Protein AF-A0A5A5RX86-F1 (afdb_monomer_lite)

Organism: NCBI:txid2303983

Radius of gyration: 12.17 Å; chains: 1; bounding box: 31×23×31 Å

Sequence (71 aa):
MDLQALKWTKNVRRNDGTWAYREYKVSNSFKLAWKDDEVNANKPEKDSLILLRQRGYVTHLVKVLDCKAER

Secondary structure (DSSP, 8-state):
--GGGEEEEEE---SSSPPTTTTPPTT---PPPP-S-HHHHTSSPTT-EEEEEETTEEEEEEE-S--PPP-

Foldseek 3Di:
DDCVLAPAEDEDDDPVPDDPPPVDDPPDDDDDDDDPDLPVLLPRDAQHWYFYDYPRDGDDIDGHHDRDDDD

Structure (mmCIF, N/CA/C/O backbone):
data_AF-A0A5A5RX86-F1
#
_entry.id   AF-A0A5A5RX86-F1
#
loop_
_atom_site.group_PDB
_atom_site.id
_atom_site.type_symbol
_atom_site.label_atom_id
_atom_site.label_alt_id
_atom_site.label_comp_id
_atom_site.label_asym_id
_atom_site.label_entity_id
_atom_site.label_seq_id
_atom_site.pdbx_PDB_ins_code
_atom_site.Cartn_x
_at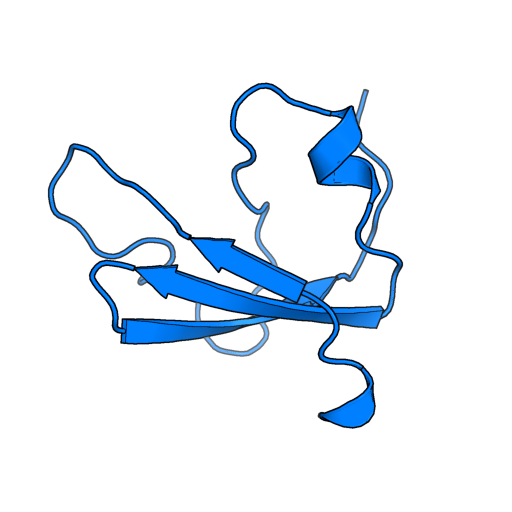om_site.Cartn_y
_atom_site.Cartn_z
_atom_site.occupancy
_atom_site.B_iso_or_equiv
_atom_site.auth_seq_id
_atom_site.auth_comp_id
_atom_site.auth_asym_id
_atom_site.auth_atom_id
_atom_site.pdbx_PDB_model_num
ATOM 1 N N . MET A 1 1 ? -13.007 -5.174 1.529 1.00 71.88 1 MET A N 1
ATOM 2 C CA . MET A 1 1 ? -12.196 -4.084 2.114 1.00 71.88 1 MET A CA 1
ATOM 3 C C . MET A 1 1 ? -13.036 -2.822 2.026 1.00 71.88 1 MET A C 1
ATOM 5 O O . MET A 1 1 ? -13.609 -2.611 0.966 1.00 71.88 1 MET A O 1
ATOM 9 N N . ASP A 1 2 ? -13.175 -2.052 3.103 1.00 85.19 2 ASP A N 1
ATOM 10 C CA . ASP A 1 2 ? -13.946 -0.802 3.085 1.00 85.19 2 ASP A CA 1
ATOM 11 C C . ASP A 1 2 ? -13.067 0.355 2.593 1.00 85.19 2 ASP A C 1
ATOM 13 O O . ASP A 1 2 ? -12.095 0.726 3.250 1.00 85.19 2 ASP A O 1
ATOM 17 N N . LEU A 1 3 ? -13.387 0.905 1.420 1.00 88.31 3 LEU A N 1
ATOM 18 C CA . LEU A 1 3 ? -12.609 1.981 0.804 1.00 88.31 3 LEU A CA 1
ATOM 19 C C . LEU A 1 3 ? -12.807 3.340 1.488 1.00 88.31 3 LEU A C 1
ATOM 21 O O . LEU A 1 3 ? -12.004 4.237 1.245 1.00 88.31 3 LEU A O 1
ATOM 25 N N . GLN A 1 4 ? -13.792 3.496 2.380 1.00 92.06 4 GLN A N 1
ATOM 26 C CA . GLN A 1 4 ? -13.936 4.717 3.185 1.00 92.06 4 GLN A CA 1
ATOM 27 C C . GLN A 1 4 ? -12.735 4.940 4.120 1.00 92.06 4 GLN A C 1
ATOM 29 O O . GLN A 1 4 ? -12.425 6.072 4.487 1.00 92.06 4 GLN A O 1
ATOM 34 N N . ALA A 1 5 ? -12.002 3.872 4.454 1.00 91.06 5 ALA A N 1
ATOM 35 C CA . ALA A 1 5 ? -10.772 3.938 5.240 1.00 91.06 5 ALA A CA 1
ATOM 36 C C . ALA A 1 5 ? -9.530 4.362 4.423 1.00 91.06 5 ALA A C 1
ATOM 38 O O . ALA A 1 5 ? -8.428 4.453 4.975 1.00 91.06 5 ALA A O 1
ATOM 39 N N . LEU A 1 6 ? -9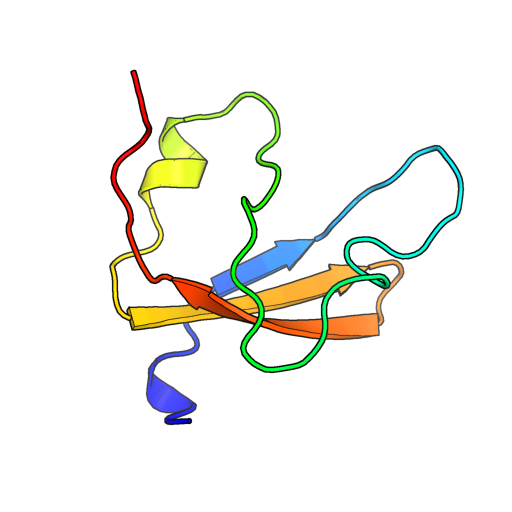.669 4.631 3.118 1.00 94.44 6 LEU A N 1
ATOM 40 C CA . LEU A 1 6 ? -8.586 5.139 2.279 1.00 94.44 6 LEU A CA 1
ATOM 41 C C . LEU A 1 6 ? -8.312 6.616 2.552 1.00 94.44 6 LEU A C 1
ATOM 43 O O . LEU A 1 6 ? -8.910 7.509 1.961 1.00 94.44 6 LEU A O 1
ATOM 47 N N . LYS A 1 7 ? -7.343 6.851 3.437 1.00 92.19 7 LYS A N 1
ATOM 48 C CA . LYS A 1 7 ? -6.918 8.190 3.864 1.00 92.19 7 LYS A CA 1
ATOM 49 C C . LYS A 1 7 ? -5.513 8.556 3.392 1.00 92.19 7 LYS A C 1
ATOM 51 O O . LYS A 1 7 ? -5.119 9.715 3.474 1.00 92.19 7 LYS A O 1
ATOM 56 N N . TRP A 1 8 ? -4.749 7.582 2.891 1.00 93.75 8 TRP A N 1
ATOM 57 C CA . TRP A 1 8 ? -3.324 7.758 2.638 1.00 93.75 8 TRP A CA 1
ATOM 58 C C . TRP A 1 8 ? -2.913 7.337 1.237 1.00 93.75 8 TRP A C 1
ATOM 60 O O . TRP A 1 8 ? -3.408 6.370 0.655 1.00 93.75 8 TRP A O 1
ATOM 70 N N . THR A 1 9 ? -1.895 8.021 0.729 1.00 94.06 9 THR A N 1
ATOM 71 C CA . THR A 1 9 ? -1.146 7.572 -0.434 1.00 94.06 9 THR A CA 1
ATOM 72 C C . THR A 1 9 ? 0.344 7.679 -0.169 1.00 94.06 9 THR A C 1
ATOM 74 O O . THR A 1 9 ? 0.814 8.644 0.432 1.00 94.06 9 THR A O 1
ATOM 77 N N . LYS A 1 10 ? 1.100 6.693 -0.648 1.00 91.88 10 LYS A N 1
ATOM 78 C CA . LYS A 1 10 ? 2.553 6.667 -0.556 1.00 91.88 10 LYS A CA 1
ATOM 79 C C . LYS A 1 10 ? 3.155 6.446 -1.928 1.00 91.88 10 LYS A C 1
ATOM 81 O O . LYS A 1 10 ? 2.847 5.470 -2.606 1.00 91.88 10 LYS A O 1
ATOM 86 N N . ASN A 1 11 ? 4.045 7.349 -2.318 1.00 92.06 11 ASN A N 1
ATOM 87 C CA . ASN A 1 11 ? 4.871 7.155 -3.497 1.00 92.06 11 ASN A CA 1
ATOM 88 C C . ASN A 1 11 ? 6.115 6.346 -3.113 1.00 92.06 11 ASN A C 1
ATOM 90 O O . ASN A 1 11 ? 6.912 6.786 -2.284 1.00 92.06 11 ASN A O 1
ATOM 94 N N . VAL A 1 12 ? 6.276 5.173 -3.711 1.00 91.69 12 VAL A N 1
ATOM 95 C CA . VAL A 1 12 ? 7.416 4.288 -3.501 1.00 91.69 12 VAL A CA 1
ATOM 96 C C . VAL A 1 12 ? 8.463 4.578 -4.570 1.00 91.69 12 VAL A C 1
ATOM 98 O O . VAL A 1 12 ? 8.193 4.502 -5.770 1.00 91.69 12 V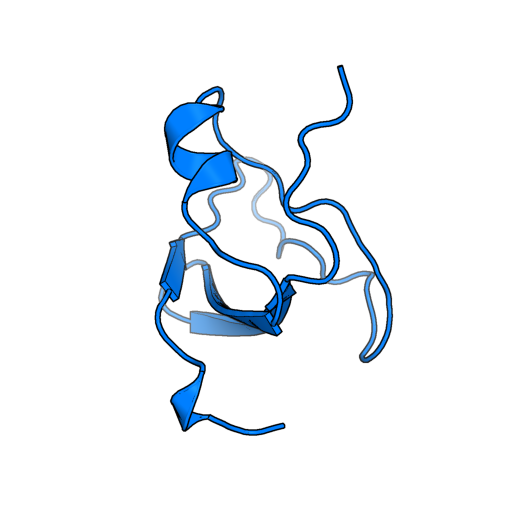AL A O 1
ATOM 101 N N . ARG A 1 13 ? 9.673 4.930 -4.128 1.00 88.25 13 ARG A N 1
ATOM 102 C CA . ARG A 1 13 ? 10.828 5.175 -4.995 1.00 88.25 13 ARG A CA 1
ATOM 103 C C . ARG A 1 13 ? 11.865 4.086 -4.747 1.00 88.25 13 ARG A C 1
ATOM 105 O O . ARG A 1 13 ? 12.274 3.886 -3.609 1.00 88.25 13 ARG A O 1
ATOM 112 N N . ARG A 1 14 ? 12.280 3.401 -5.812 1.00 85.75 14 ARG A N 1
ATOM 113 C CA . ARG A 1 14 ? 13.402 2.457 -5.807 1.00 85.75 14 ARG A CA 1
ATOM 114 C C . ARG A 1 14 ? 14.420 2.887 -6.855 1.00 85.75 14 ARG A C 1
ATOM 116 O O . ARG A 1 14 ? 14.026 3.289 -7.949 1.00 85.75 14 ARG A O 1
ATOM 123 N N . ASN A 1 15 ? 15.703 2.775 -6.521 1.00 84.56 15 ASN A N 1
ATOM 124 C CA . ASN A 1 15 ? 16.806 3.145 -7.416 1.00 84.56 15 ASN A CA 1
ATOM 125 C C . ASN A 1 15 ? 17.216 1.997 -8.354 1.00 84.56 15 ASN A C 1
ATOM 127 O O . ASN A 1 15 ? 17.859 2.235 -9.366 1.00 84.56 15 ASN A O 1
ATOM 131 N N . ASP A 1 16 ? 16.810 0.765 -8.043 1.00 88.44 16 ASP A N 1
ATOM 132 C CA . ASP A 1 16 ? 17.155 -0.458 -8.784 1.00 88.44 16 ASP A CA 1
ATOM 133 C C . ASP A 1 16 ? 16.256 -0.727 -10.004 1.00 88.44 16 ASP A C 1
ATOM 135 O O . ASP A 1 16 ? 16.390 -1.736 -10.687 1.00 88.44 16 ASP A O 1
ATOM 139 N N . GLY A 1 17 ? 15.293 0.155 -10.267 1.00 84.62 17 GLY A N 1
ATOM 140 C CA . GLY A 1 17 ? 14.386 0.014 -11.395 1.00 84.62 17 GLY A CA 1
ATOM 141 C C . GLY A 1 17 ? 13.311 -1.077 -11.244 1.00 84.62 17 GLY A C 1
ATOM 142 O O . GLY A 1 17 ? 12.535 -1.279 -12.184 1.00 84.62 17 GLY A O 1
ATOM 143 N N . THR A 1 18 ? 13.206 -1.738 -10.093 1.00 90.31 18 THR A N 1
ATOM 144 C CA . THR A 1 18 ? 12.245 -2.828 -9.856 1.00 90.31 18 THR A CA 1
ATOM 145 C C . THR A 1 18 ? 10.938 -2.331 -9.236 1.00 90.31 18 THR A C 1
ATOM 147 O O . THR A 1 18 ? 10.870 -1.229 -8.691 1.00 90.31 18 THR A O 1
ATOM 150 N N . TRP A 1 19 ? 9.875 -3.137 -9.319 1.00 91.12 19 TRP A N 1
ATOM 151 C CA . TRP A 1 19 ? 8.606 -2.871 -8.635 1.00 91.12 19 TRP A CA 1
ATOM 152 C C . TRP A 1 19 ? 8.697 -3.282 -7.169 1.00 91.12 19 TRP A C 1
ATOM 154 O O . TRP A 1 19 ? 9.014 -4.431 -6.869 1.00 91.12 19 TRP A O 1
ATOM 164 N N . ALA A 1 20 ? 8.399 -2.355 -6.260 1.00 91.38 20 ALA A N 1
ATOM 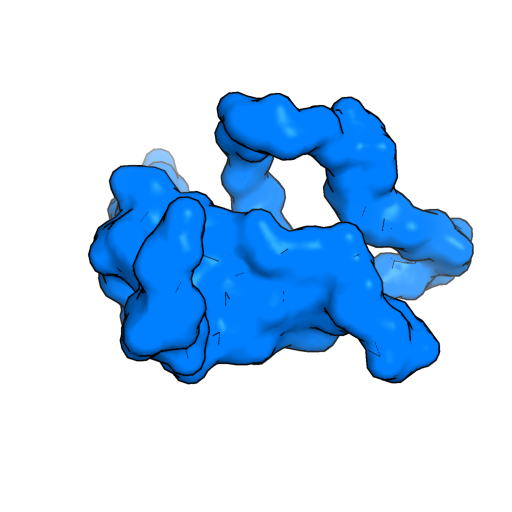165 C CA . ALA A 1 20 ? 8.393 -2.656 -4.838 1.00 91.38 20 ALA A CA 1
ATOM 166 C C . ALA A 1 20 ? 7.299 -3.667 -4.475 1.00 91.38 20 ALA A C 1
ATOM 168 O O . ALA A 1 20 ? 6.186 -3.591 -4.999 1.00 91.38 20 ALA A O 1
ATOM 169 N N . TYR A 1 21 ? 7.619 -4.546 -3.523 1.00 92.38 21 TYR A N 1
ATOM 170 C CA . TYR A 1 21 ? 6.706 -5.512 -2.909 1.00 92.38 21 TYR A CA 1
ATOM 171 C C . TYR A 1 21 ? 6.093 -6.539 -3.874 1.00 92.38 21 TYR A C 1
ATOM 173 O O . TYR A 1 21 ? 5.110 -7.187 -3.528 1.00 92.38 21 TYR A O 1
ATOM 181 N N . ARG A 1 22 ? 6.664 -6.717 -5.072 1.00 91.12 22 ARG A N 1
ATOM 182 C CA . ARG A 1 22 ? 6.161 -7.645 -6.102 1.00 91.12 22 ARG A CA 1
ATOM 183 C C . ARG A 1 22 ? 6.073 -9.096 -5.610 1.00 91.12 22 ARG A C 1
ATOM 185 O O . ARG A 1 22 ? 5.274 -9.875 -6.121 1.00 91.12 22 ARG A O 1
ATOM 192 N N . GLU A 1 23 ? 6.922 -9.468 -4.666 1.00 91.69 23 GLU A N 1
ATOM 193 C CA . GLU A 1 23 ? 7.000 -10.788 -4.052 1.00 91.69 23 GLU A CA 1
ATOM 194 C C . GLU A 1 23 ? 5.859 -11.071 -3.059 1.00 91.69 23 GLU A C 1
ATOM 196 O O . GLU A 1 23 ? 5.592 -12.235 -2.746 1.00 91.69 23 GLU A O 1
ATOM 201 N N . TYR A 1 24 ? 5.156 -10.037 -2.583 1.00 91.19 24 TYR A N 1
ATOM 202 C CA . TYR A 1 24 ? 4.075 -10.184 -1.614 1.00 91.19 24 TYR A CA 1
ATOM 203 C C . TYR A 1 24 ? 2.727 -10.364 -2.314 1.00 91.19 24 TYR A C 1
ATOM 205 O O . TYR A 1 24 ? 2.319 -9.573 -3.162 1.00 91.19 24 TYR A O 1
ATOM 213 N N . LYS A 1 25 ? 2.012 -11.425 -1.938 1.00 88.94 25 LYS A N 1
ATOM 214 C CA . LYS A 1 25 ? 0.660 -11.714 -2.423 1.00 88.94 25 LYS A CA 1
ATOM 215 C C . LYS A 1 25 ? -0.390 -11.043 -1.537 1.00 88.94 25 LYS A C 1
ATOM 217 O O . LYS A 1 25 ? -0.093 -10.555 -0.448 1.00 88.94 25 LYS A O 1
ATOM 222 N N . VAL A 1 26 ? -1.641 -11.056 -1.998 1.00 85.25 26 VAL A N 1
ATOM 223 C CA . VAL A 1 26 ? -2.797 -10.662 -1.179 1.00 85.25 26 VAL A CA 1
ATOM 224 C C . VAL A 1 26 ? -2.764 -11.438 0.142 1.00 85.25 26 VAL A C 1
ATOM 226 O O . VAL A 1 26 ? -2.496 -12.637 0.141 1.00 85.25 26 VAL A O 1
ATOM 229 N N . SER A 1 27 ? -3.019 -10.739 1.249 1.00 85.62 27 SER A N 1
ATOM 230 C CA . SER A 1 27 ? -2.955 -11.250 2.630 1.00 85.62 27 SER A CA 1
ATOM 231 C C . SER A 1 27 ? -1.553 -11.463 3.213 1.00 85.62 27 SER A C 1
ATOM 233 O O . SER A 1 27 ? -1.454 -11.788 4.394 1.00 85.62 27 SER A O 1
ATOM 235 N N . ASN A 1 28 ? -0.474 -11.231 2.457 1.00 91.31 28 ASN A N 1
ATOM 236 C CA . ASN A 1 28 ? 0.863 -11.212 3.046 1.00 91.31 28 ASN A CA 1
ATOM 237 C C . ASN A 1 28 ? 1.070 -9.931 3.863 1.00 91.31 28 ASN A C 1
ATOM 239 O O . ASN A 1 28 ? 0.829 -8.822 3.380 1.00 91.31 28 ASN A O 1
ATOM 243 N N . SER A 1 29 ? 1.594 -10.089 5.074 1.00 90.50 29 SER A N 1
ATOM 244 C CA . SER A 1 29 ? 2.055 -8.978 5.906 1.00 90.50 29 SER A CA 1
ATOM 245 C C . SER A 1 29 ? 3.501 -8.634 5.571 1.00 90.50 29 SER A C 1
ATOM 247 O O . SER A 1 29 ? 4.339 -9.523 5.423 1.00 90.50 29 SER A O 1
ATOM 249 N N . PHE A 1 30 ? 3.809 -7.343 5.477 1.00 90.25 30 PHE A N 1
ATOM 250 C CA . PHE A 1 30 ? 5.169 -6.860 5.261 1.00 90.25 30 PHE A CA 1
ATOM 251 C C . PHE A 1 30 ? 5.380 -5.495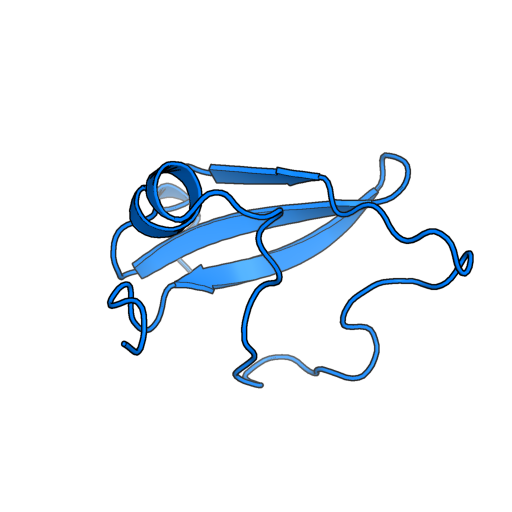 5.913 1.00 90.25 30 PHE A C 1
ATOM 253 O O . PHE A 1 30 ? 4.429 -4.748 6.154 1.00 90.25 30 PHE A O 1
ATOM 260 N N . LYS A 1 31 ? 6.644 -5.154 6.177 1.00 87.75 31 LYS A N 1
ATOM 261 C CA . LYS A 1 31 ? 7.021 -3.831 6.682 1.00 87.75 31 LYS A CA 1
ATOM 262 C C . LYS A 1 31 ? 7.106 -2.844 5.523 1.00 87.75 31 LYS A C 1
ATOM 264 O O . LYS A 1 31 ? 7.853 -3.046 4.567 1.00 87.75 31 LYS A O 1
ATOM 269 N N . LEU A 1 32 ? 6.339 -1.763 5.612 1.00 88.75 32 LEU A N 1
ATOM 270 C CA . LEU A 1 32 ? 6.382 -0.694 4.623 1.00 88.75 32 LEU A CA 1
ATOM 271 C C . LEU A 1 32 ? 7.631 0.162 4.863 1.00 88.75 32 LEU A C 1
ATOM 273 O O . LEU A 1 32 ? 7.750 0.797 5.904 1.00 88.75 32 LEU A O 1
ATOM 277 N N . ALA A 1 33 ? 8.540 0.229 3.893 1.00 85.12 33 ALA A N 1
ATOM 278 C CA . ALA A 1 33 ? 9.734 1.064 3.990 1.00 85.12 33 ALA A CA 1
ATOM 279 C C . ALA A 1 33 ? 9.355 2.553 4.055 1.00 85.12 33 ALA A C 1
ATOM 281 O O . ALA A 1 33 ? 8.756 3.096 3.119 1.00 85.12 33 ALA A O 1
ATOM 282 N N . TRP A 1 34 ? 9.677 3.225 5.158 1.00 81.25 34 TRP A N 1
ATOM 283 C CA . TRP A 1 34 ? 9.595 4.679 5.316 1.00 81.25 34 TRP A CA 1
ATOM 284 C C . TRP A 1 34 ? 10.989 5.274 5.151 1.00 81.25 34 TRP A C 1
ATOM 286 O O . TRP A 1 34 ? 11.971 4.664 5.549 1.00 81.25 34 TRP A O 1
ATOM 296 N N . LYS A 1 35 ? 11.080 6.436 4.503 1.00 71.38 35 LYS A N 1
ATOM 297 C CA . LYS A 1 35 ? 12.353 7.138 4.358 1.00 71.38 35 LYS A CA 1
ATOM 298 C C . LYS A 1 35 ? 12.618 7.872 5.668 1.00 71.38 35 LYS A C 1
ATOM 300 O O . LYS A 1 35 ? 11.950 8.875 5.871 1.00 71.38 35 LYS A O 1
ATOM 305 N N . ASP A 1 36 ? 13.500 7.332 6.508 1.00 62.78 36 ASP A N 1
ATOM 306 C CA . ASP A 1 36 ? 14.160 7.912 7.701 1.00 62.78 36 ASP A CA 1
ATOM 307 C C . ASP A 1 36 ? 13.312 8.782 8.657 1.00 62.78 36 ASP A C 1
ATOM 309 O O . ASP A 1 36 ? 13.847 9.520 9.475 1.00 62.78 36 ASP A O 1
ATOM 313 N N . ASP A 1 37 ? 11.987 8.719 8.560 1.00 71.88 37 ASP A N 1
ATOM 314 C CA . ASP A 1 37 ? 11.072 9.658 9.195 1.00 71.88 37 ASP A CA 1
ATOM 315 C C . ASP A 1 37 ? 9.999 8.880 9.956 1.00 71.88 37 ASP A C 1
ATOM 317 O O . ASP A 1 37 ? 8.918 8.561 9.440 1.00 71.88 37 ASP A O 1
ATOM 321 N N . GLU A 1 38 ? 10.339 8.551 11.202 1.00 75.31 38 GLU A N 1
ATOM 322 C CA . GLU A 1 38 ? 9.435 7.918 12.162 1.00 75.31 38 GLU A CA 1
ATOM 323 C C . GLU A 1 38 ? 8.150 8.729 12.354 1.00 75.31 38 GLU A C 1
ATOM 325 O O . GLU A 1 38 ? 7.075 8.153 12.522 1.00 75.31 38 GLU A O 1
ATOM 330 N N . VAL A 1 39 ? 8.218 10.063 12.271 1.00 81.19 39 VAL A N 1
ATOM 331 C CA . VAL A 1 39 ? 7.046 10.931 12.446 1.00 81.19 39 VAL A CA 1
ATOM 332 C C . VAL A 1 39 ? 6.017 10.639 11.363 1.00 81.19 39 VAL A C 1
ATOM 334 O O . VAL A 1 39 ? 4.836 10.483 11.662 1.00 81.19 39 VAL A O 1
ATOM 337 N N . ASN A 1 40 ? 6.447 10.515 10.107 1.00 80.50 40 ASN A N 1
ATOM 338 C CA . ASN A 1 40 ? 5.554 10.148 9.010 1.00 80.50 40 ASN A CA 1
ATOM 339 C C . ASN A 1 40 ? 5.097 8.686 9.075 1.00 80.50 40 ASN A C 1
ATOM 341 O O . ASN A 1 40 ? 3.951 8.402 8.719 1.00 80.50 40 ASN A O 1
ATOM 345 N N . ALA A 1 41 ? 5.960 7.780 9.541 1.00 83.00 41 ALA A N 1
ATOM 346 C CA . ALA A 1 41 ? 5.619 6.370 9.704 1.00 83.00 41 ALA A CA 1
ATOM 347 C C . ALA A 1 41 ? 4.518 6.131 10.747 1.00 83.00 41 ALA A C 1
ATOM 349 O O . ALA A 1 41 ? 3.718 5.214 10.576 1.00 83.00 41 ALA A O 1
ATOM 350 N N . ASN A 1 42 ? 4.442 6.989 11.766 1.00 84.12 42 ASN A N 1
ATOM 351 C CA . ASN A 1 42 ? 3.466 6.905 12.853 1.00 84.12 42 ASN A CA 1
ATOM 352 C C . ASN A 1 42 ? 2.124 7.601 12.553 1.00 84.12 42 ASN A C 1
ATOM 354 O O . ASN A 1 42 ? 1.201 7.507 13.358 1.00 84.12 42 ASN A O 1
ATOM 358 N N . LYS A 1 43 ? 1.983 8.310 11.422 1.00 87.19 43 LYS A N 1
ATOM 359 C CA . LYS A 1 43 ? 0.723 8.995 11.068 1.00 87.19 43 LYS A CA 1
ATOM 360 C C . LYS A 1 43 ? -0.429 8.042 10.724 1.00 87.19 43 LYS A C 1
ATOM 362 O O . LYS A 1 43 ? -1.553 8.334 11.128 1.00 87.19 43 LYS A O 1
ATOM 367 N N . PRO A 1 44 ? -0.223 6.960 9.947 1.00 90.69 44 PRO A N 1
ATOM 368 C CA . PRO A 1 44 ? -1.315 6.060 9.612 1.00 90.69 44 PRO A CA 1
ATOM 369 C C . PRO A 1 44 ? -1.787 5.275 10.836 1.00 90.69 44 PRO A C 1
ATOM 371 O O . PRO A 1 44 ? -1.033 4.515 11.437 1.00 90.69 44 PRO A O 1
ATOM 374 N N . GLU A 1 45 ? -3.062 5.429 11.167 1.00 91.00 45 GLU A N 1
ATOM 375 C CA . GLU A 1 45 ? -3.708 4.688 12.247 1.00 91.00 45 GLU A CA 1
ATOM 376 C C . GLU A 1 45 ? -3.976 3.239 11.834 1.00 91.00 45 GLU A C 1
ATOM 378 O O . GLU A 1 45 ? -4.136 2.935 10.643 1.00 91.00 45 GLU A O 1
ATOM 383 N N . LYS A 1 46 ? -4.108 2.352 12.826 1.00 91.19 46 LYS A N 1
ATOM 384 C CA . LYS A 1 46 ? -4.594 0.986 12.618 1.00 91.19 46 LYS A CA 1
ATOM 385 C C . LYS A 1 46 ? -5.865 0.992 11.764 1.00 91.19 46 LYS A C 1
ATOM 387 O O . LYS A 1 46 ? -6.706 1.878 11.873 1.00 91.19 46 LYS A O 1
ATOM 392 N N . ASP A 1 47 ? -5.972 -0.001 10.891 1.00 92.00 47 ASP A N 1
ATOM 393 C CA . ASP A 1 47 ? -7.074 -0.195 9.953 1.00 92.00 47 ASP A CA 1
ATOM 394 C C . ASP A 1 47 ? -7.188 0.838 8.818 1.00 92.00 47 ASP A C 1
ATOM 396 O O . ASP A 1 47 ? -7.949 0.604 7.875 1.00 92.00 47 ASP A O 1
ATOM 400 N N . SER A 1 48 ? -6.375 1.901 8.819 1.00 92.88 48 SER A N 1
ATOM 401 C CA . SER A 1 48 ? -6.267 2.817 7.680 1.00 92.88 48 SER A CA 1
ATOM 402 C C . SER A 1 48 ? -5.788 2.092 6.422 1.00 92.88 48 SER A C 1
ATOM 404 O O . SER A 1 48 ? -4.946 1.187 6.485 1.00 92.88 48 SER A O 1
ATOM 406 N N . LEU A 1 49 ? -6.269 2.540 5.259 1.00 95.00 49 LEU A N 1
ATOM 407 C CA . LEU A 1 49 ? -5.773 2.080 3.966 1.00 95.00 49 LEU A CA 1
ATOM 408 C C . LEU A 1 49 ? -4.780 3.068 3.359 1.00 95.00 49 LEU A C 1
ATOM 410 O O . LEU A 1 49 ? -4.953 4.289 3.440 1.00 95.00 49 LEU A O 1
ATOM 414 N N . ILE A 1 50 ? -3.755 2.515 2.710 1.00 95.06 50 ILE A N 1
ATOM 415 C CA . ILE A 1 50 ? -2.721 3.261 1.997 1.00 95.06 50 ILE A CA 1
ATOM 416 C C . ILE A 1 50 ? -2.660 2.774 0.549 1.00 95.06 50 ILE A C 1
ATOM 418 O O . ILE A 1 50 ? -2.432 1.592 0.283 1.00 95.06 50 ILE A O 1
ATOM 422 N N . LEU A 1 51 ? -2.804 3.703 -0.396 1.00 95.81 51 LEU A N 1
ATOM 423 C CA . LEU A 1 51 ? -2.496 3.456 -1.802 1.00 95.81 51 LEU A CA 1
ATOM 424 C C . LEU A 1 51 ? -0.993 3.572 -2.043 1.00 95.81 51 LEU A C 1
ATOM 426 O O . LEU A 1 51 ? -0.430 4.669 -1.939 1.00 95.81 51 LEU A O 1
ATOM 430 N N . LEU A 1 52 ? -0.358 2.466 -2.426 1.00 94.81 52 LEU A N 1
ATOM 431 C CA . LEU A 1 52 ? 1.026 2.470 -2.882 1.00 94.81 52 LEU A CA 1
ATOM 432 C C . LEU A 1 52 ? 1.067 2.794 -4.370 1.00 94.81 52 LEU A C 1
ATOM 434 O O . LEU A 1 52 ? 0.414 2.144 -5.190 1.00 94.81 52 LEU A O 1
ATOM 438 N N . ARG A 1 53 ? 1.853 3.811 -4.710 1.00 94.81 53 ARG A N 1
ATOM 439 C CA . ARG A 1 53 ? 2.073 4.242 -6.085 1.00 94.81 53 ARG A CA 1
ATOM 440 C C . ARG A 1 53 ? 3.541 4.158 -6.436 1.00 94.81 53 ARG A C 1
ATOM 442 O O . ARG A 1 53 ? 4.389 4.497 -5.617 1.00 94.81 53 ARG A O 1
ATOM 449 N N . GLN A 1 54 ? 3.838 3.759 -7.660 1.00 93.88 54 GLN A N 1
ATOM 450 C CA . GLN A 1 54 ? 5.188 3.771 -8.197 1.00 93.88 54 GLN A CA 1
ATOM 451 C C . GLN A 1 54 ? 5.123 4.097 -9.689 1.00 93.88 54 GLN A C 1
ATOM 453 O O . GLN A 1 54 ? 4.293 3.556 -10.413 1.00 93.88 54 GLN A O 1
ATOM 458 N N . ARG A 1 55 ? 5.982 5.014 -10.154 1.00 91.94 55 ARG A N 1
ATOM 459 C CA . ARG A 1 55 ? 6.034 5.455 -11.567 1.00 91.94 55 ARG A CA 1
ATOM 460 C C . ARG A 1 55 ? 4.679 5.922 -12.133 1.00 91.94 55 ARG A C 1
ATOM 462 O O . ARG A 1 55 ? 4.400 5.718 -13.304 1.00 91.94 55 ARG A O 1
ATOM 469 N N . GLY A 1 56 ? 3.832 6.518 -11.293 1.00 90.94 56 GLY A N 1
ATOM 470 C CA . GLY A 1 56 ? 2.493 6.980 -11.681 1.00 90.94 56 GLY A CA 1
ATOM 471 C C . GLY A 1 56 ? 1.390 5.917 -11.611 1.00 90.94 56 GLY A C 1
ATOM 472 O O . GLY A 1 56 ? 0.219 6.275 -11.668 1.00 90.94 56 GLY A O 1
ATOM 473 N N . TYR A 1 57 ? 1.729 4.644 -11.399 1.00 93.62 57 TYR A N 1
ATOM 474 C CA . TYR A 1 57 ? 0.763 3.550 -11.292 1.00 93.62 57 TYR A CA 1
ATOM 475 C C . TYR A 1 57 ? 0.435 3.237 -9.835 1.00 93.62 57 TYR A C 1
ATOM 477 O O . TYR A 1 57 ? 1.323 3.259 -8.981 1.00 93.62 57 TYR A O 1
ATOM 485 N N . VAL A 1 58 ? -0.826 2.900 -9.557 1.00 93.81 58 VAL A N 1
ATOM 486 C CA . VAL A 1 58 ? -1.216 2.227 -8.310 1.00 93.81 58 VAL A CA 1
ATOM 487 C C . VAL A 1 58 ? -0.766 0.774 -8.407 1.00 93.81 58 VAL A C 1
ATOM 489 O O . VAL A 1 58 ? -1.152 0.079 -9.341 1.00 93.81 58 VAL A O 1
ATOM 492 N N . THR A 1 59 ? 0.054 0.322 -7.461 1.00 93.75 59 THR A N 1
ATOM 493 C CA . THR A 1 59 ? 0.585 -1.051 -7.468 1.00 93.75 59 THR A CA 1
ATOM 494 C C . THR A 1 59 ? -0.065 -1.928 -6.410 1.00 93.75 59 THR A C 1
ATOM 496 O O . THR A 1 59 ? -0.293 -3.105 -6.659 1.00 93.75 59 THR A O 1
ATOM 499 N N . HIS A 1 60 ? -0.383 -1.362 -5.243 1.00 93.56 60 HIS A N 1
ATOM 500 C CA . HIS A 1 60 ? -0.978 -2.093 -4.128 1.00 93.56 60 HIS A CA 1
ATOM 501 C C . HIS A 1 60 ? -1.925 -1.196 -3.329 1.00 93.56 60 HIS A C 1
ATOM 503 O O . HIS A 1 60 ? -1.708 0.013 -3.203 1.00 93.56 60 HIS A O 1
ATOM 509 N N . LEU A 1 61 ? -2.931 -1.822 -2.724 1.00 94.25 61 LEU A N 1
ATOM 510 C CA . LEU A 1 61 ? -3.751 -1.252 -1.663 1.00 94.25 61 LEU A CA 1
ATOM 511 C C . LEU A 1 61 ? -3.465 -2.042 -0.386 1.00 94.25 61 LEU A C 1
ATOM 513 O O . LEU A 1 61 ? -3.704 -3.248 -0.343 1.00 94.25 61 LEU A O 1
ATOM 517 N N . VAL A 1 62 ? -2.926 -1.376 0.633 1.00 94.06 62 VAL A N 1
ATOM 518 C CA . VAL A 1 62 ? -2.506 -2.031 1.881 1.00 94.06 62 VAL A CA 1
ATOM 519 C C . VAL A 1 62 ? -3.291 -1.505 3.070 1.00 94.06 62 VAL A C 1
ATOM 521 O O . VAL A 1 62 ? -3.710 -0.348 3.077 1.00 94.06 62 VAL A O 1
ATOM 524 N N . LYS A 1 63 ? -3.470 -2.360 4.079 1.00 94.12 63 LYS A N 1
ATOM 525 C CA . LYS A 1 63 ? -4.100 -2.028 5.358 1.00 94.12 63 LYS A CA 1
ATOM 526 C C . LYS A 1 63 ? -3.045 -1.987 6.454 1.00 94.12 63 LYS A C 1
ATOM 528 O O . LYS A 1 63 ? -2.215 -2.890 6.534 1.00 94.12 63 LYS A O 1
ATOM 533 N N . VAL A 1 64 ? -3.097 -0.972 7.306 1.00 92.56 64 VAL A N 1
ATOM 534 C CA . VAL A 1 64 ? -2.230 -0.880 8.486 1.00 92.56 64 VAL A CA 1
ATOM 535 C C . VAL A 1 64 ? -2.717 -1.877 9.540 1.00 92.56 64 VAL A C 1
ATOM 537 O O . VAL A 1 64 ? -3.858 -1.788 9.996 1.00 92.56 64 VAL A O 1
ATOM 540 N N . LEU A 1 65 ? -1.868 -2.845 9.898 1.00 90.12 65 LEU A N 1
ATOM 541 C CA . LEU A 1 65 ? -2.184 -3.881 10.892 1.00 90.12 65 LEU A CA 1
ATOM 542 C C . LEU A 1 65 ? -1.742 -3.486 12.306 1.00 90.12 65 LEU A C 1
ATOM 544 O O . LEU A 1 65 ? -2.499 -3.666 13.258 1.00 90.12 65 LEU A O 1
ATOM 548 N N . ASP A 1 66 ? -0.540 -2.924 12.417 1.00 79.38 66 ASP A N 1
ATOM 549 C CA . ASP A 1 66 ? 0.032 -2.373 13.641 1.00 79.38 66 ASP A CA 1
ATOM 550 C C . ASP A 1 66 ? 0.768 -1.075 13.287 1.00 79.38 66 ASP A C 1
ATOM 552 O O . ASP A 1 66 ? 1.431 -0.988 12.251 1.00 79.38 66 ASP A O 1
ATOM 556 N N . CYS A 1 67 ? 0.586 -0.056 14.118 1.00 65.06 67 CYS A N 1
ATOM 557 C CA . CYS A 1 67 ? 1.153 1.281 13.959 1.00 65.06 67 CYS A CA 1
ATOM 558 C C . CYS A 1 67 ? 2.264 1.568 14.980 1.00 65.06 67 CYS A C 1
ATOM 560 O O . CYS A 1 67 ? 2.785 2.680 15.013 1.00 65.06 67 CYS A O 1
ATOM 562 N N . LYS A 1 68 ? 2.652 0.591 15.810 1.00 61.72 68 LYS A N 1
ATOM 563 C CA . LYS A 1 68 ? 3.795 0.751 16.714 1.00 61.72 68 LYS A CA 1
ATOM 564 C C . LYS A 1 68 ? 5.105 0.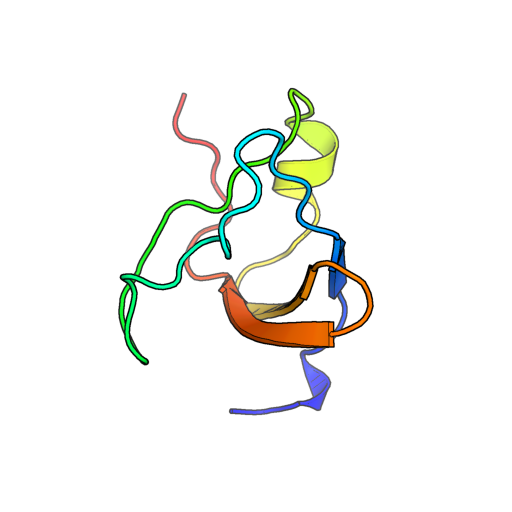527 15.960 1.00 61.72 68 LYS A C 1
ATOM 566 O O . LYS A 1 68 ? 5.353 -0.560 15.446 1.00 61.72 68 LYS A O 1
ATOM 571 N N . ALA A 1 69 ? 5.953 1.553 15.923 1.00 60.12 69 ALA A N 1
ATOM 572 C CA . ALA A 1 69 ? 7.354 1.387 15.558 1.00 60.12 69 ALA A CA 1
ATOM 573 C C . ALA A 1 69 ? 8.011 0.408 16.549 1.00 60.12 69 ALA A C 1
ATOM 575 O O . ALA A 1 69 ? 7.954 0.616 17.763 1.00 60.12 69 ALA A O 1
ATOM 576 N N . GLU A 1 70 ? 8.587 -0.680 16.038 1.00 58.62 70 GLU A N 1
ATOM 577 C CA . GLU A 1 70 ? 9.455 -1.545 16.838 1.00 58.62 70 GLU A CA 1
ATOM 578 C C . GLU A 1 70 ? 10.710 -0.734 17.193 1.00 58.62 70 GLU A C 1
ATOM 580 O O . GLU A 1 70 ? 11.402 -0.258 16.293 1.00 58.62 70 GLU A O 1
ATOM 585 N N . ARG A 1 71 ? 10.927 -0.513 18.496 1.00 52.97 71 ARG A N 1
ATOM 586 C CA . ARG A 1 71 ? 12.128 0.124 19.056 1.00 52.97 71 ARG A CA 1
ATOM 587 C C . ARG A 1 71 ? 13.333 -0.803 18.993 1.00 52.97 71 ARG A C 1
ATOM 589 O O . ARG A 1 71 ? 13.126 -2.022 19.187 1.00 52.97 71 ARG A O 1
#

pLDDT: mean 86.61, std 9.79, range [52.97, 95.81]